Protein AF-A0A3D4B0E3-F1 (afdb_monomer_lite)

Structure (mmCIF, N/CA/C/O backbone):
data_AF-A0A3D4B0E3-F1
#
_entry.id   AF-A0A3D4B0E3-F1
#
loop_
_atom_site.group_PDB
_atom_site.id
_atom_site.type_symbol
_atom_site.label_atom_id
_atom_site.label_alt_id
_atom_site.label_comp_id
_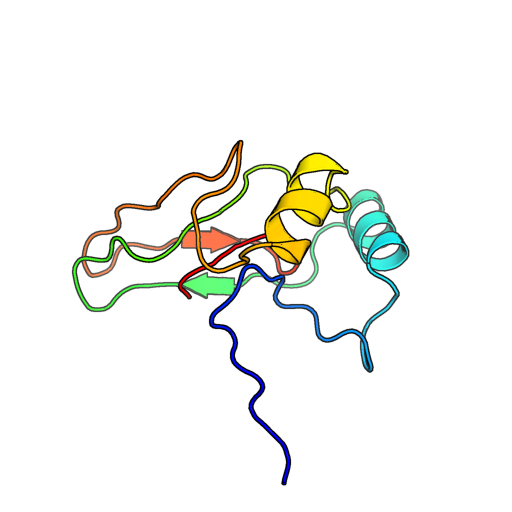atom_site.label_asym_id
_atom_site.label_entity_id
_atom_site.label_seq_id
_atom_site.pdbx_PDB_ins_code
_atom_site.Cartn_x
_atom_site.Cartn_y
_atom_site.Cartn_z
_atom_site.occupancy
_atom_site.B_iso_or_equiv
_atom_site.auth_seq_id
_atom_site.auth_comp_id
_atom_site.auth_asym_id
_atom_site.auth_atom_id
_atom_site.pdbx_PDB_model_num
ATOM 1 N N . ASP A 1 1 ? 16.662 -8.880 22.776 1.00 41.06 1 ASP A N 1
ATOM 2 C CA . ASP A 1 1 ? 15.671 -9.681 22.032 1.00 41.06 1 ASP A CA 1
ATOM 3 C C . ASP A 1 1 ? 15.181 -8.838 20.867 1.00 41.06 1 ASP A C 1
ATOM 5 O O . ASP A 1 1 ? 14.440 -7.886 21.039 1.00 41.06 1 ASP A O 1
ATOM 9 N N . HIS A 1 2 ? 15.696 -9.083 19.665 1.00 33.41 2 HIS A N 1
ATOM 10 C CA . HIS A 1 2 ? 15.255 -8.325 18.494 1.00 33.41 2 HIS A CA 1
ATOM 11 C C . HIS A 1 2 ? 13.882 -8.856 18.100 1.00 33.41 2 HIS A C 1
ATOM 13 O O . HIS A 1 2 ? 13.781 -9.797 17.320 1.00 33.41 2 HIS A O 1
ATOM 19 N N . GLY A 1 3 ? 12.847 -8.328 18.756 1.00 36.22 3 GLY A N 1
ATOM 20 C CA . GLY A 1 3 ? 11.464 -8.671 18.494 1.00 36.22 3 GLY A CA 1
ATOM 21 C C . GLY A 1 3 ? 11.197 -8.523 17.007 1.00 36.22 3 GLY A C 1
ATOM 22 O O . GLY A 1 3 ? 11.218 -7.416 16.474 1.00 36.22 3 GLY A O 1
ATOM 23 N N . THR A 1 4 ? 10.947 -9.644 16.342 1.00 43.44 4 THR A N 1
ATOM 24 C CA . THR A 1 4 ? 10.237 -9.706 15.068 1.00 43.44 4 THR A CA 1
ATOM 25 C C . THR A 1 4 ? 8.800 -9.255 15.340 1.00 43.44 4 THR A C 1
ATOM 27 O O . THR A 1 4 ? 7.885 -10.076 15.415 1.00 43.44 4 THR A O 1
ATOM 30 N N . GLY A 1 5 ? 8.633 -7.963 15.649 1.00 42.34 5 GLY A N 1
ATOM 31 C CA . GLY A 1 5 ? 7.345 -7.311 15.846 1.00 42.34 5 GLY A CA 1
ATOM 32 C C . GLY A 1 5 ? 6.506 -7.588 14.611 1.00 42.34 5 GLY A C 1
ATOM 33 O O . GLY A 1 5 ? 6.952 -7.335 13.497 1.00 42.34 5 GLY A O 1
ATOM 34 N N . GLY A 1 6 ? 5.383 -8.267 14.817 1.00 48.09 6 GLY A N 1
ATOM 35 C CA . GLY A 1 6 ? 4.704 -9.008 13.770 1.00 48.09 6 GLY A CA 1
ATOM 36 C C . GLY A 1 6 ? 4.255 -8.123 12.615 1.00 48.09 6 GLY A C 1
ATOM 37 O O . GLY A 1 6 ? 3.494 -7.189 12.817 1.00 48.09 6 GLY A O 1
ATOM 38 N N . HIS A 1 7 ? 4.608 -8.524 11.396 1.00 62.31 7 HIS A N 1
ATOM 39 C CA . HIS A 1 7 ? 3.968 -8.109 10.141 1.00 62.31 7 HIS A CA 1
ATOM 40 C C . HIS A 1 7 ? 2.516 -8.629 10.038 1.00 62.31 7 HIS A C 1
ATOM 42 O O . HIS A 1 7 ? 2.062 -9.058 8.986 1.00 62.31 7 HIS A O 1
ATOM 48 N N . ARG A 1 8 ? 1.798 -8.698 11.165 1.00 75.38 8 ARG A N 1
ATOM 49 C CA . ARG A 1 8 ? 0.467 -9.311 11.272 1.00 75.38 8 ARG A CA 1
ATOM 50 C C . ARG A 1 8 ? -0.666 -8.300 11.134 1.00 75.38 8 ARG A C 1
ATOM 52 O O . ARG A 1 8 ? -1.817 -8.711 11.071 1.00 75.38 8 ARG A O 1
ATOM 59 N N . GLU A 1 9 ? -0.331 -7.018 11.081 1.00 90.25 9 GLU A N 1
ATOM 60 C CA . GLU A 1 9 ? -1.237 -5.867 11.072 1.00 90.25 9 GLU A CA 1
ATOM 61 C C . GLU A 1 9 ? -1.103 -5.123 9.734 1.00 90.25 9 GLU A C 1
ATOM 63 O O . GLU A 1 9 ? -0.197 -5.414 8.945 1.00 90.25 9 GLU A O 1
ATOM 68 N N . TRP A 1 10 ? -1.988 -4.168 9.452 1.00 93.50 10 TRP A N 1
ATOM 69 C CA . TRP A 1 10 ? -1.838 -3.289 8.287 1.00 93.50 10 TRP A CA 1
ATOM 70 C C . TRP A 1 10 ? -0.516 -2.522 8.324 1.00 93.50 10 TRP A C 1
ATOM 72 O O . TRP A 1 10 ? -0.245 -1.755 9.246 1.00 93.50 10 TRP A O 1
ATOM 82 N N . HIS A 1 11 ? 0.303 -2.679 7.287 1.00 91.69 11 HIS A N 1
ATOM 83 C CA . HIS A 1 11 ? 1.620 -2.062 7.229 1.00 91.69 11 HIS A CA 1
ATOM 84 C C . HIS A 1 11 ? 2.049 -1.709 5.804 1.00 91.69 11 HIS A C 1
ATOM 86 O O . HIS A 1 11 ? 1.359 -1.951 4.814 1.00 91.69 11 HIS A O 1
ATOM 92 N N . ARG A 1 12 ? 3.203 -1.051 5.730 1.00 91.06 12 ARG A N 1
ATOM 93 C CA . ARG A 1 12 ? 3.990 -0.843 4.514 1.00 91.06 12 ARG A CA 1
ATOM 94 C C . ARG A 1 12 ? 5.322 -1.542 4.737 1.00 91.06 12 ARG A C 1
ATOM 96 O O . ARG A 1 12 ? 5.801 -1.533 5.873 1.00 91.06 12 ARG A O 1
ATOM 103 N N . ASP A 1 13 ? 5.956 -2.043 3.684 1.00 88.56 13 ASP A N 1
ATOM 104 C CA . ASP A 1 13 ? 7.290 -2.665 3.759 1.00 88.56 13 ASP A CA 1
ATOM 105 C C . ASP A 1 13 ? 8.398 -1.608 3.869 1.00 88.56 13 ASP A C 1
ATOM 107 O O . ASP A 1 13 ? 9.368 -1.564 3.116 1.00 88.56 13 ASP A O 1
ATOM 111 N N . LEU A 1 14 ? 8.219 -0.687 4.811 1.00 81.44 14 LEU A N 1
ATOM 112 C CA . LEU A 1 14 ? 9.123 0.396 5.145 1.00 81.44 14 LEU A CA 1
ATOM 113 C C . LEU A 1 14 ? 9.440 0.270 6.629 1.00 81.44 14 LEU A C 1
ATOM 115 O O . LEU A 1 14 ? 8.528 0.215 7.451 1.00 81.44 14 LEU A O 1
ATOM 119 N N . TYR A 1 15 ? 10.723 0.271 6.986 1.00 71.12 15 TYR A N 1
ATOM 120 C CA . TYR A 1 15 ? 11.150 0.254 8.383 1.00 71.12 15 TYR A CA 1
ATOM 121 C C . TYR A 1 15 ? 11.649 1.649 8.791 1.00 71.12 15 TYR A C 1
ATOM 123 O O . TYR A 1 15 ? 12.780 2.020 8.456 1.00 71.12 15 TYR A O 1
ATOM 131 N N . PRO A 1 16 ? 10.831 2.449 9.508 1.00 64.31 16 PRO A N 1
ATOM 132 C CA . PRO A 1 16 ? 11.088 3.875 9.715 1.00 64.31 16 PRO A CA 1
ATOM 133 C C . PRO A 1 16 ? 12.463 4.233 10.305 1.00 64.31 16 PRO A C 1
ATOM 135 O O . PRO A 1 16 ? 13.018 5.239 9.874 1.00 64.31 16 PRO A O 1
ATOM 138 N N . PRO A 1 17 ? 13.075 3.452 11.222 1.00 68.06 17 PRO A N 1
ATOM 139 C CA . PRO A 1 17 ? 14.397 3.790 11.760 1.00 68.06 17 PRO A CA 1
ATOM 140 C C . PRO A 1 17 ? 15.537 3.854 10.732 1.00 68.06 17 PRO A C 1
ATOM 142 O O . PRO A 1 17 ? 16.559 4.475 11.014 1.00 68.06 17 PRO A O 1
ATOM 145 N N . TYR A 1 18 ? 15.382 3.228 9.560 1.00 62.12 18 TYR A N 1
ATOM 146 C CA . TYR A 1 18 ? 16.390 3.232 8.491 1.00 62.12 18 TYR A CA 1
ATOM 147 C C . TYR A 1 18 ? 15.879 3.850 7.181 1.00 62.12 18 TYR A C 1
ATOM 149 O O . TYR A 1 18 ? 16.587 3.826 6.174 1.00 62.12 18 TYR A O 1
ATOM 157 N N . CYS A 1 19 ? 14.670 4.416 7.179 1.00 65.81 19 CYS A N 1
ATOM 158 C CA . CYS A 1 19 ? 14.049 5.016 6.002 1.00 65.81 19 CYS A CA 1
ATOM 159 C C . CYS A 1 19 ? 13.785 6.512 6.216 1.00 65.81 19 CYS A C 1
ATOM 161 O O . CYS A 1 19 ? 13.658 6.990 7.343 1.00 65.81 19 CYS A O 1
ATOM 163 N N . ALA A 1 20 ? 13.673 7.265 5.117 1.00 70.19 20 ALA A N 1
ATOM 164 C CA . ALA A 1 20 ? 13.134 8.620 5.183 1.00 70.19 20 ALA A CA 1
ATOM 165 C C . ALA A 1 20 ? 11.721 8.588 5.806 1.00 70.19 20 ALA A C 1
ATOM 167 O O . ALA A 1 20 ? 11.009 7.591 5.637 1.00 70.19 20 ALA A O 1
ATOM 168 N N . PRO A 1 21 ? 11.277 9.663 6.488 1.00 84.75 21 PRO A N 1
ATOM 169 C CA . PRO A 1 21 ? 9.883 9.786 6.900 1.00 84.75 21 PRO A CA 1
ATOM 170 C C . PRO A 1 21 ? 8.958 9.486 5.718 1.00 84.75 21 PRO A C 1
ATOM 172 O O . PRO A 1 21 ? 9.259 9.913 4.602 1.00 84.75 21 PRO A O 1
ATOM 175 N N . LEU A 1 22 ? 7.832 8.802 5.960 1.00 84.69 22 LEU A N 1
ATOM 176 C CA . LEU A 1 22 ? 6.930 8.329 4.899 1.00 84.69 22 LEU A CA 1
ATOM 177 C C . LEU A 1 22 ? 6.662 9.411 3.843 1.00 84.69 22 LEU A C 1
ATOM 179 O O . LEU A 1 22 ? 6.787 9.143 2.659 1.00 84.69 22 LEU A O 1
ATOM 183 N N . ARG A 1 23 ? 6.390 10.653 4.268 1.00 88.25 23 ARG A N 1
ATOM 184 C CA . ARG A 1 23 ? 6.182 11.797 3.367 1.00 88.25 23 ARG A CA 1
ATOM 185 C C . ARG A 1 23 ? 7.336 11.999 2.374 1.00 88.25 23 ARG A C 1
ATOM 187 O O . ARG A 1 23 ? 7.088 12.038 1.181 1.00 88.25 23 ARG A O 1
ATOM 194 N N . GLY A 1 24 ? 8.577 12.058 2.857 1.00 88.62 24 GLY A N 1
ATOM 195 C CA . GLY A 1 24 ? 9.748 12.269 2.001 1.00 88.62 24 GLY A CA 1
ATOM 196 C C . GLY A 1 24 ? 10.021 11.090 1.067 1.00 88.62 24 GLY A C 1
ATOM 197 O O . GLY A 1 24 ? 10.470 11.289 -0.054 1.00 88.62 24 GLY A O 1
ATOM 198 N N . TYR A 1 25 ? 9.704 9.867 1.500 1.00 87.50 25 TYR A N 1
ATOM 199 C CA . TYR A 1 25 ? 9.795 8.689 0.636 1.00 87.50 25 TYR A CA 1
ATOM 200 C C . TYR A 1 25 ? 8.735 8.703 -0.479 1.00 87.50 25 TYR A C 1
ATOM 202 O O . TYR A 1 25 ? 9.033 8.368 -1.623 1.00 87.50 25 TYR A O 1
ATOM 210 N N . LEU A 1 26 ? 7.505 9.122 -0.163 1.00 90.69 26 LEU A N 1
ATOM 211 C CA . LEU A 1 26 ? 6.440 9.298 -1.154 1.00 90.69 26 LEU A CA 1
ATOM 212 C C . LEU A 1 26 ? 6.790 10.402 -2.159 1.00 90.69 26 LEU A C 1
ATOM 214 O O . LEU A 1 26 ? 6.600 10.202 -3.356 1.00 90.69 26 LEU A O 1
ATOM 218 N N . ASP A 1 27 ? 7.331 11.528 -1.686 1.00 91.25 27 ASP A N 1
ATOM 219 C CA . ASP A 1 27 ? 7.767 12.632 -2.545 1.00 91.25 27 ASP A CA 1
ATOM 220 C C . ASP A 1 27 ? 8.878 12.173 -3.517 1.00 91.25 27 ASP A C 1
ATOM 222 O O . ASP A 1 27 ? 8.769 12.430 -4.715 1.00 91.25 27 ASP A O 1
ATOM 226 N N . ASP A 1 28 ? 9.878 11.400 -3.054 1.00 90.19 28 ASP A N 1
ATOM 227 C CA . ASP A 1 28 ? 10.910 10.807 -3.933 1.00 90.19 28 ASP A CA 1
ATOM 228 C C . ASP A 1 28 ? 10.306 9.862 -4.978 1.00 90.19 28 ASP A C 1
ATOM 230 O O . ASP A 1 28 ? 10.715 9.885 -6.134 1.00 90.19 28 ASP A O 1
ATOM 234 N N . ILE A 1 29 ? 9.308 9.050 -4.617 1.00 91.19 29 ILE A N 1
ATOM 235 C CA . ILE A 1 29 ? 8.640 8.163 -5.582 1.00 91.19 29 ILE A CA 1
ATOM 236 C C . ILE A 1 29 ? 7.869 8.957 -6.635 1.00 91.19 29 ILE A C 1
ATOM 238 O O . ILE A 1 29 ? 7.868 8.571 -7.804 1.00 91.19 29 ILE A O 1
ATOM 242 N N . LEU A 1 30 ? 7.213 10.049 -6.246 1.00 90.44 30 LEU A N 1
ATOM 243 C CA . LEU A 1 30 ? 6.479 10.902 -7.179 1.00 90.44 30 LEU A CA 1
ATOM 244 C C . LEU A 1 30 ? 7.419 11.653 -8.131 1.00 90.44 30 LEU A C 1
ATOM 246 O O . LEU A 1 30 ? 7.083 11.816 -9.302 1.00 90.44 30 LEU A O 1
ATOM 250 N N . GLU A 1 31 ? 8.583 12.089 -7.646 1.00 94.38 31 GLU A N 1
ATOM 251 C CA . GLU A 1 31 ? 9.569 12.825 -8.444 1.00 94.38 31 GLU A CA 1
ATOM 252 C C . GLU A 1 31 ? 10.448 11.899 -9.300 1.00 94.38 31 GLU A C 1
ATOM 254 O O . GLU A 1 31 ? 10.700 12.180 -10.472 1.00 94.38 31 GLU A O 1
ATOM 259 N N . ASN A 1 32 ? 10.894 10.775 -8.735 1.00 93.94 32 ASN A N 1
ATOM 260 C CA . ASN A 1 32 ? 11.951 9.935 -9.300 1.00 93.94 32 ASN A CA 1
ATOM 261 C C . ASN A 1 32 ? 11.527 8.490 -9.614 1.00 93.94 32 ASN A C 1
ATOM 263 O O . ASN A 1 32 ? 12.328 7.721 -10.158 1.00 93.94 32 ASN A O 1
ATOM 267 N N . GLY A 1 33 ? 10.288 8.111 -9.297 1.00 91.69 33 GLY A N 1
ATOM 268 C CA . GLY A 1 33 ? 9.746 6.773 -9.522 1.00 91.69 33 GLY A CA 1
ATOM 269 C C . GLY A 1 33 ? 10.121 5.742 -8.444 1.00 91.69 33 GLY A C 1
ATOM 270 O O . GLY A 1 33 ? 10.972 5.981 -7.584 1.00 91.69 33 GLY A O 1
ATOM 271 N N . PRO A 1 34 ? 9.487 4.554 -8.472 1.00 89.81 34 PRO A N 1
ATOM 272 C CA . PRO A 1 34 ? 9.729 3.507 -7.487 1.00 89.81 34 PRO A CA 1
ATOM 273 C C . PRO A 1 34 ? 11.122 2.882 -7.621 1.00 89.81 34 PRO A C 1
ATOM 275 O O . PRO A 1 34 ? 11.585 2.577 -8.718 1.00 89.81 34 PRO A O 1
ATOM 278 N N . ARG A 1 35 ? 11.777 2.642 -6.479 1.00 85.25 35 ARG A N 1
ATOM 279 C CA . ARG A 1 35 ? 13.126 2.046 -6.414 1.00 85.25 35 ARG A CA 1
ATOM 280 C C . ARG A 1 35 ? 13.121 0.530 -6.241 1.00 85.25 35 ARG A C 1
ATOM 282 O O . ARG A 1 35 ? 14.046 -0.140 -6.687 1.00 85.25 35 ARG A O 1
ATOM 289 N N . TYR A 1 36 ? 12.088 0.010 -5.585 1.00 87.62 36 TYR A N 1
ATOM 290 C CA . TYR A 1 36 ? 11.967 -1.393 -5.211 1.00 87.62 36 TYR A CA 1
ATOM 291 C C . TYR A 1 36 ? 10.544 -1.879 -5.456 1.00 87.62 36 TYR A C 1
ATOM 293 O O . TYR A 1 36 ? 9.582 -1.129 -5.274 1.00 87.62 36 TYR A O 1
ATOM 301 N N . VAL A 1 37 ? 10.438 -3.147 -5.842 1.00 92.81 37 VAL A N 1
ATOM 302 C CA . VAL A 1 37 ? 9.180 -3.884 -5.961 1.00 92.81 37 VAL A CA 1
ATOM 303 C C . VAL A 1 37 ? 9.274 -5.156 -5.133 1.00 92.81 37 VAL A C 1
ATOM 305 O O . VAL A 1 37 ? 10.354 -5.735 -5.002 1.00 92.81 37 VAL A O 1
ATOM 308 N N . GLN A 1 38 ? 8.135 -5.600 -4.627 1.00 92.38 38 GLN A N 1
ATOM 309 C C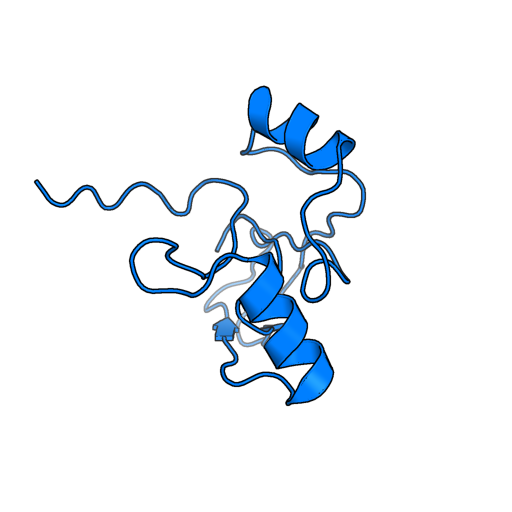A . GLN A 1 38 ? 7.948 -6.909 -4.031 1.00 92.38 38 GLN A CA 1
ATOM 310 C C . GLN A 1 38 ? 7.104 -7.767 -4.966 1.00 92.38 38 GLN A C 1
ATOM 312 O O . GLN A 1 38 ? 6.153 -7.283 -5.580 1.00 92.38 38 GLN A O 1
ATOM 317 N N . TRP A 1 39 ? 7.487 -9.035 -5.072 1.00 95.19 39 TRP A N 1
ATOM 318 C CA . TRP A 1 39 ? 6.735 -10.070 -5.764 1.00 95.19 39 TRP A CA 1
ATOM 319 C C . TRP A 1 39 ? 6.256 -11.078 -4.731 1.00 95.19 39 TRP A C 1
ATOM 321 O O . TRP A 1 39 ? 7.084 -11.749 -4.115 1.00 95.19 39 TRP A O 1
ATOM 331 N N . ASN A 1 40 ? 4.940 -11.217 -4.594 1.00 93.00 40 ASN A N 1
ATOM 332 C CA . ASN A 1 40 ? 4.342 -12.316 -3.846 1.00 93.00 40 ASN A CA 1
ATOM 333 C C . ASN A 1 40 ? 3.769 -13.323 -4.848 1.00 93.00 40 ASN A C 1
ATOM 335 O O . ASN A 1 40 ? 2.973 -12.964 -5.718 1.00 93.00 40 ASN A O 1
ATOM 339 N N . ILE A 1 41 ? 4.217 -14.575 -4.735 1.00 96.38 41 ILE A N 1
ATOM 340 C CA . ILE A 1 41 ? 3.806 -15.699 -5.584 1.00 96.38 41 ILE A CA 1
ATOM 341 C C . ILE A 1 41 ? 3.367 -16.820 -4.640 1.00 96.38 41 ILE A C 1
ATOM 343 O O . ILE A 1 41 ? 4.232 -17.458 -4.027 1.00 96.38 41 ILE A O 1
ATOM 347 N N . PRO A 1 42 ? 2.058 -17.050 -4.455 1.00 95.06 42 PRO A N 1
ATOM 348 C CA . PRO A 1 42 ? 1.606 -18.029 -3.491 1.00 95.06 42 PRO A CA 1
ATOM 349 C C . PRO A 1 42 ? 1.829 -19.447 -4.027 1.00 95.06 42 PRO A C 1
ATOM 351 O O . PRO A 1 42 ? 1.626 -19.746 -5.206 1.00 95.06 42 PRO A O 1
ATOM 354 N N . LEU A 1 43 ? 2.269 -20.342 -3.140 1.00 96.25 43 LEU A N 1
ATOM 355 C CA . LEU A 1 43 ? 2.477 -21.761 -3.463 1.00 96.25 43 LEU A CA 1
ATOM 356 C C . LEU A 1 43 ? 1.166 -22.562 -3.466 1.00 96.25 43 LEU A C 1
ATOM 358 O O . LEU A 1 43 ? 1.119 -23.665 -4.008 1.00 96.25 43 LEU A O 1
ATOM 362 N N . TYR A 1 44 ? 0.119 -22.005 -2.860 1.00 96.25 44 TYR A N 1
ATOM 363 C CA . TYR A 1 44 ? -1.231 -22.553 -2.782 1.00 96.25 44 TYR A CA 1
ATOM 364 C C . TYR A 1 44 ? -2.231 -21.493 -3.242 1.00 96.25 44 TYR A C 1
ATOM 366 O O . TYR A 1 44 ? -1.857 -20.343 -3.453 1.00 96.25 44 TYR A O 1
ATOM 374 N N . ASP A 1 45 ? -3.495 -21.873 -3.404 1.00 96.94 45 ASP A N 1
ATOM 375 C CA . ASP A 1 45 ? -4.559 -20.880 -3.536 1.00 96.94 45 ASP A CA 1
ATOM 376 C C . ASP A 1 45 ? -4.573 -20.006 -2.275 1.00 96.94 45 ASP A C 1
ATOM 378 O O . ASP A 1 45 ? -4.578 -20.528 -1.158 1.00 96.94 45 ASP A O 1
ATOM 382 N N . ASP A 1 46 ? -4.547 -18.693 -2.473 1.00 93.69 46 ASP A N 1
ATOM 383 C CA . ASP A 1 46 ? -4.349 -17.698 -1.430 1.00 93.69 46 ASP A CA 1
ATOM 384 C C . ASP A 1 46 ? -5.434 -16.628 -1.509 1.00 93.69 46 ASP A C 1
ATOM 386 O O . ASP A 1 46 ? -5.695 -16.038 -2.562 1.00 93.69 46 ASP A O 1
ATOM 390 N N . ASP A 1 47 ? -6.084 -16.398 -0.380 1.00 93.38 47 ASP A N 1
ATOM 391 C CA . ASP A 1 47 ? -7.039 -15.323 -0.182 1.00 93.38 47 ASP A CA 1
ATOM 392 C C . ASP A 1 47 ? -6.702 -14.503 1.067 1.00 93.38 47 ASP A C 1
ATOM 394 O O . ASP A 1 47 ? -7.591 -13.898 1.650 1.00 93.38 47 ASP A O 1
ATOM 398 N N . VAL A 1 48 ? -5.442 -14.455 1.514 1.00 91.62 48 VAL A N 1
ATOM 399 C CA . VAL A 1 48 ? -5.104 -13.761 2.772 1.00 91.62 48 VAL A CA 1
ATOM 400 C C . VAL A 1 48 ? -4.636 -12.329 2.564 1.00 91.62 48 VAL A C 1
ATOM 402 O O . VAL A 1 48 ? -4.864 -11.498 3.442 1.00 91.62 48 VAL A O 1
ATOM 405 N N . LEU A 1 49 ? -4.038 -12.012 1.413 1.00 93.75 49 LEU A N 1
ATOM 406 C CA . LEU A 1 49 ? -3.481 -10.684 1.174 1.00 93.75 49 LEU A CA 1
ATOM 407 C C . LEU A 1 49 ? -4.578 -9.652 0.885 1.00 93.75 49 LEU A C 1
ATOM 409 O O . LEU A 1 49 ? -5.364 -9.783 -0.055 1.00 93.75 49 LEU A O 1
ATOM 413 N N . TRP A 1 50 ? -4.562 -8.569 1.654 1.00 95.94 50 TRP A N 1
ATOM 414 C CA . TRP A 1 50 ? -5.366 -7.368 1.462 1.00 95.94 50 TRP A CA 1
ATOM 415 C C . TRP A 1 50 ? -4.482 -6.186 1.083 1.00 95.94 50 TRP A C 1
ATOM 417 O O . TRP A 1 50 ? -3.412 -5.993 1.651 1.00 95.94 50 TRP A O 1
ATOM 427 N N . VAL A 1 51 ? -4.955 -5.344 0.165 1.00 96.56 51 VAL A N 1
ATOM 428 C CA . VAL A 1 51 ? -4.252 -4.128 -0.274 1.00 96.56 51 VAL A CA 1
ATOM 429 C C . VAL A 1 51 ? -5.193 -2.934 -0.306 1.00 96.56 51 VAL A C 1
ATOM 431 O O . VAL A 1 51 ? -6.376 -3.088 -0.593 1.00 96.56 51 VAL A O 1
ATOM 434 N N . VAL A 1 52 ? -4.673 -1.726 -0.085 1.00 97.44 52 VAL A N 1
ATOM 435 C CA . VAL A 1 52 ? -5.404 -0.481 -0.370 1.00 97.44 52 VAL A CA 1
ATOM 436 C C . VAL A 1 52 ? -4.849 0.140 -1.655 1.00 97.44 52 VAL A C 1
ATOM 438 O O . VAL A 1 52 ? -3.767 0.743 -1.625 1.00 97.44 52 VAL A O 1
ATOM 441 N N . PRO A 1 53 ? -5.539 0.029 -2.805 1.00 96.56 53 PRO A N 1
ATOM 442 C CA . PRO A 1 53 ? -5.085 0.641 -4.048 1.00 96.56 53 PRO A CA 1
ATOM 443 C C . PRO A 1 53 ? -4.859 2.153 -3.904 1.00 96.56 53 PRO A C 1
ATOM 445 O O . PRO A 1 53 ? -5.593 2.856 -3.214 1.00 96.56 53 PRO A O 1
ATOM 448 N N . GLY A 1 54 ? -3.807 2.666 -4.547 1.00 95.06 54 GLY A N 1
ATOM 449 C CA . GLY A 1 54 ? -3.441 4.090 -4.494 1.00 95.06 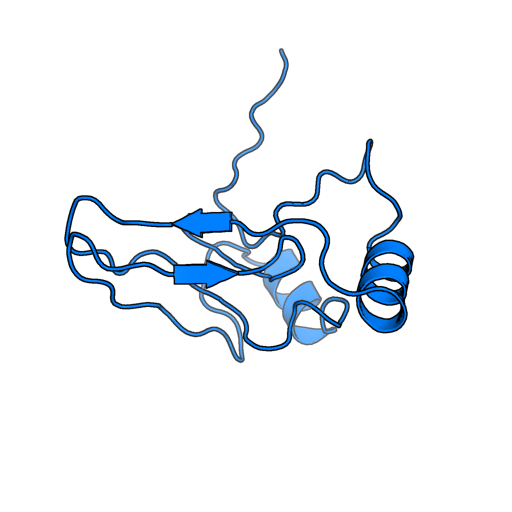54 GLY A CA 1
ATOM 450 C C . GLY A 1 54 ? -2.784 4.560 -3.186 1.00 95.06 54 GLY A C 1
ATOM 451 O O . GLY A 1 54 ? -2.276 5.676 -3.136 1.00 95.06 54 GLY A O 1
ATOM 452 N N . SER A 1 55 ? -2.716 3.726 -2.143 1.00 95.50 55 SER A N 1
ATOM 453 C CA . SER A 1 55 ? -2.051 4.080 -0.873 1.00 95.50 55 SER A CA 1
ATOM 454 C C . SER A 1 55 ? -0.538 4.312 -0.999 1.00 95.50 55 SER A C 1
ATOM 456 O O . SER A 1 55 ? 0.052 4.987 -0.161 1.00 95.50 55 SER A O 1
ATOM 458 N N . HIS A 1 56 ? 0.080 3.817 -2.073 1.00 93.50 56 HIS A N 1
ATOM 459 C CA . HIS A 1 56 ? 1.513 3.925 -2.354 1.00 93.50 56 HIS A CA 1
ATOM 460 C C . HIS A 1 56 ? 1.997 5.346 -2.711 1.00 93.50 56 HIS A C 1
ATOM 462 O O . HIS A 1 56 ? 3.200 5.554 -2.828 1.00 93.50 56 HIS A O 1
ATOM 468 N N . VAL A 1 57 ? 1.088 6.315 -2.881 1.00 92.62 57 VAL A N 1
ATOM 469 C CA . VAL A 1 57 ? 1.393 7.739 -3.155 1.00 92.62 57 VAL A CA 1
ATOM 470 C C . VAL A 1 57 ? 0.771 8.689 -2.125 1.00 92.62 57 VAL A C 1
ATOM 472 O O . VAL A 1 57 ? 0.675 9.894 -2.354 1.00 92.62 57 VAL A O 1
ATOM 475 N N . ARG A 1 58 ? 0.317 8.170 -0.978 1.00 93.75 58 ARG A N 1
ATOM 476 C CA . ARG A 1 58 ? -0.277 8.988 0.084 1.00 93.75 58 ARG A CA 1
ATOM 477 C C . ARG A 1 58 ? 0.043 8.462 1.477 1.00 93.75 58 ARG A C 1
ATOM 479 O O . ARG A 1 58 ? 0.329 7.286 1.688 1.00 93.75 58 ARG A O 1
ATOM 486 N N . VAL A 1 59 ? -0.072 9.359 2.447 1.00 93.25 59 VAL A N 1
ATOM 487 C CA . VAL A 1 59 ? -0.153 8.975 3.859 1.00 93.25 59 VAL A CA 1
ATOM 488 C C . VAL A 1 59 ? -1.510 8.324 4.157 1.00 93.25 59 VAL A C 1
ATOM 490 O O . VAL A 1 59 ? -2.411 8.312 3.307 1.00 93.25 59 VAL A O 1
ATOM 493 N N . ASN A 1 60 ? -1.648 7.766 5.358 1.00 93.31 60 ASN A N 1
ATOM 494 C CA . ASN A 1 60 ? -2.934 7.273 5.832 1.00 93.31 60 ASN A CA 1
ATOM 495 C C . ASN A 1 60 ? -3.972 8.403 5.878 1.00 93.31 60 ASN A C 1
ATOM 497 O O . ASN A 1 60 ? -3.651 9.576 6.086 1.00 93.31 60 ASN A O 1
ATOM 501 N N . THR A 1 61 ? -5.220 8.031 5.640 1.00 94.81 61 THR A N 1
ATOM 502 C CA . THR A 1 61 ? -6.388 8.878 5.866 1.00 94.81 61 THR A CA 1
ATOM 503 C C . THR A 1 61 ? -6.730 8.912 7.359 1.00 94.81 61 THR A C 1
ATOM 505 O O . THR A 1 61 ? -6.404 7.965 8.078 1.00 94.81 61 THR A O 1
ATOM 508 N N . PRO A 1 62 ? -7.422 9.959 7.843 1.00 95.44 62 PRO A N 1
ATOM 509 C CA . PRO A 1 62 ? -7.903 9.998 9.223 1.00 95.44 62 PRO A CA 1
ATOM 510 C C . PRO A 1 62 ? -8.768 8.788 9.595 1.00 95.44 62 PRO A C 1
ATOM 512 O O . PRO A 1 62 ? -8.731 8.331 10.734 1.00 95.44 62 PRO A O 1
ATOM 515 N N . GLU A 1 63 ? -9.540 8.260 8.645 1.00 94.88 63 GLU A N 1
ATOM 516 C CA . GLU A 1 63 ? -10.387 7.084 8.834 1.00 94.88 63 GLU A CA 1
ATOM 517 C C . GLU A 1 63 ? -9.563 5.804 9.009 1.00 94.88 63 GLU A C 1
ATOM 519 O O . GLU A 1 63 ? -9.862 5.011 9.900 1.00 94.88 63 GLU A O 1
ATOM 524 N N . GLU A 1 64 ? -8.517 5.616 8.197 1.00 95.12 64 GLU A N 1
ATOM 525 C CA . GLU A 1 64 ? -7.557 4.515 8.351 1.00 95.12 64 GLU A CA 1
ATOM 526 C C . GLU A 1 64 ? -6.841 4.602 9.704 1.00 95.12 64 GLU A C 1
ATOM 528 O O . GLU A 1 64 ? -6.846 3.631 10.452 1.00 95.12 64 GLU A O 1
ATOM 533 N N . ASP A 1 65 ? -6.307 5.771 10.072 1.00 94.19 65 ASP A N 1
ATOM 534 C CA . ASP A 1 65 ? -5.622 5.956 11.359 1.00 94.19 65 ASP A CA 1
ATOM 535 C C . ASP A 1 65 ? -6.563 5.711 12.551 1.00 94.19 65 ASP A C 1
ATOM 537 O O . ASP A 1 65 ? -6.186 5.071 13.536 1.00 94.19 65 ASP A O 1
ATOM 541 N N . ALA A 1 66 ? -7.815 6.171 12.462 1.00 94.44 66 ALA A N 1
ATOM 542 C CA . ALA A 1 66 ? -8.824 5.921 13.486 1.00 94.44 66 ALA A CA 1
ATOM 543 C C . ALA A 1 66 ? -9.227 4.440 13.577 1.00 94.44 66 ALA A C 1
ATOM 545 O O . ALA A 1 66 ? -9.589 3.983 14.663 1.00 94.44 66 ALA A O 1
ATOM 546 N N . GLN A 1 67 ? -9.199 3.705 12.461 1.00 94.50 67 GLN A N 1
ATOM 547 C CA . GLN A 1 67 ? -9.442 2.265 12.436 1.00 94.50 67 GLN A CA 1
ATOM 548 C C . GLN A 1 67 ? -8.262 1.502 13.044 1.00 94.50 67 GLN A C 1
ATOM 550 O O . GLN A 1 67 ? -8.480 0.704 13.949 1.00 94.50 67 GLN A O 1
ATOM 555 N N . PHE A 1 68 ? -7.026 1.797 12.635 1.00 92.38 68 PHE A N 1
ATOM 556 C CA . PHE A 1 68 ? -5.822 1.140 13.156 1.00 92.38 68 PHE A CA 1
ATOM 557 C C . PHE A 1 68 ? -5.605 1.403 14.647 1.00 92.38 68 PHE A C 1
ATOM 559 O O . PHE A 1 68 ? -5.152 0.529 15.372 1.00 92.38 68 PHE A O 1
ATOM 566 N N . GLY A 1 69 ? -6.022 2.570 15.148 1.00 91.44 69 GLY A N 1
ATOM 567 C CA . GLY A 1 69 ? -6.042 2.838 16.587 1.00 91.44 69 GLY A CA 1
ATOM 568 C C . GLY A 1 69 ? -7.049 1.994 17.387 1.00 91.44 69 GLY A C 1
ATOM 569 O O . GLY A 1 69 ? -7.001 2.016 18.617 1.00 91.44 69 GLY A O 1
ATOM 570 N N . LYS A 1 70 ? -7.977 1.289 16.724 1.00 93.62 70 LYS A N 1
ATOM 571 C CA . LYS A 1 70 ? -8.975 0.404 17.351 1.00 93.62 70 LYS A CA 1
ATOM 572 C C . LYS A 1 70 ? -8.657 -1.072 17.134 1.00 93.62 70 LYS A C 1
ATOM 574 O O . LYS A 1 70 ? -8.677 -1.828 18.099 1.00 93.62 70 LYS A O 1
ATOM 579 N N . ASP A 1 71 ? -8.462 -1.458 15.876 1.00 91.81 71 ASP A N 1
ATOM 580 C CA . ASP A 1 71 ? -8.162 -2.817 15.428 1.00 91.81 71 ASP A CA 1
ATOM 581 C C . ASP A 1 71 ? -7.535 -2.743 14.028 1.00 91.81 71 ASP A C 1
ATOM 583 O O . ASP A 1 71 ? -8.155 -2.266 13.070 1.00 91.81 71 ASP A O 1
ATOM 587 N N . ASP A 1 72 ? -6.289 -3.179 13.925 1.00 89.31 72 ASP A N 1
ATOM 588 C CA . ASP A 1 72 ? -5.449 -3.164 12.730 1.00 89.31 72 ASP A CA 1
ATOM 589 C C . ASP A 1 72 ? -5.315 -4.550 12.077 1.00 89.31 72 ASP A C 1
ATOM 591 O O . ASP A 1 72 ? -4.464 -4.750 11.207 1.00 89.31 72 ASP A O 1
ATOM 595 N N . GLN A 1 73 ? -6.195 -5.487 12.440 1.00 91.69 73 GLN A N 1
ATOM 596 C CA . GLN A 1 73 ? -6.289 -6.832 11.864 1.00 91.69 73 GLN A CA 1
ATOM 597 C C . GLN A 1 73 ? -7.694 -7.107 11.308 1.00 91.69 73 GLN A C 1
ATOM 599 O O . GLN A 1 73 ? -8.214 -8.223 11.375 1.00 91.69 73 GLN A O 1
ATOM 604 N N . VAL A 1 74 ? -8.324 -6.072 10.745 1.00 93.31 74 VAL A N 1
ATOM 605 C CA . VAL A 1 74 ? -9.633 -6.149 10.080 1.00 93.31 74 VAL A CA 1
ATOM 606 C C . VAL A 1 74 ? -9.624 -5.401 8.745 1.00 93.31 74 VAL A C 1
ATOM 608 O O . VAL A 1 74 ? -8.834 -4.471 8.572 1.00 93.31 74 VAL A O 1
ATOM 611 N N . PRO A 1 75 ? -10.505 -5.749 7.787 1.00 94.00 75 PRO A N 1
ATOM 612 C CA . PRO A 1 75 ? -10.625 -5.012 6.532 1.00 94.00 75 PRO A CA 1
ATOM 613 C C . PRO A 1 75 ? -10.905 -3.518 6.744 1.00 94.00 75 PRO A C 1
ATOM 615 O O . PRO A 1 75 ? -11.750 -3.145 7.559 1.00 94.00 75 PRO A O 1
ATOM 618 N N . VAL A 1 76 ? -10.239 -2.664 5.963 1.00 94.56 76 VAL A N 1
ATOM 619 C CA . VAL A 1 76 ? -10.455 -1.209 5.976 1.00 94.56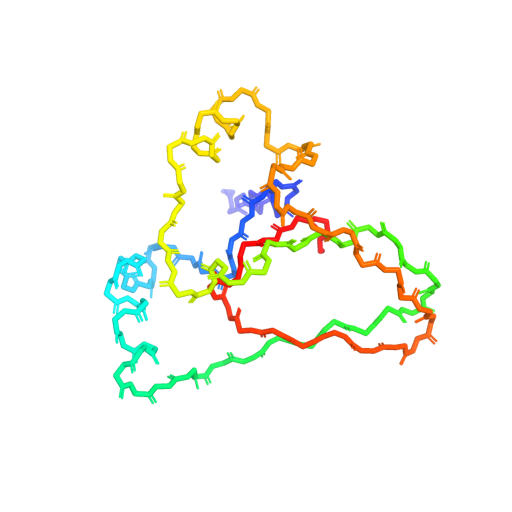 76 VAL A CA 1
ATOM 620 C C . VAL A 1 76 ? -11.230 -0.724 4.757 1.00 94.56 76 VAL A C 1
ATOM 622 O O . VAL A 1 76 ? -11.302 -1.393 3.725 1.00 94.56 76 VAL A O 1
ATOM 625 N N . SER A 1 77 ? -11.795 0.480 4.862 1.00 92.75 77 SER A N 1
ATOM 626 C CA . SER A 1 77 ? -12.448 1.145 3.733 1.00 92.75 77 SER A CA 1
ATOM 627 C C . SER A 1 77 ? -11.479 1.307 2.557 1.00 92.75 77 SER A C 1
ATOM 629 O O . SER A 1 77 ? -10.360 1.786 2.726 1.00 92.75 77 SER A O 1
ATOM 631 N N . GLY A 1 78 ? -11.904 0.895 1.362 1.00 94.31 78 GLY A N 1
ATOM 632 C CA . GLY A 1 78 ? -11.066 0.904 0.158 1.00 94.31 78 GLY A CA 1
ATOM 633 C C . GLY A 1 78 ? -10.043 -0.236 0.075 1.00 94.31 78 GLY A C 1
ATOM 634 O O . GLY A 1 78 ? -9.360 -0.344 -0.942 1.00 94.31 78 GLY A O 1
ATOM 635 N N . GLY A 1 79 ? -9.949 -1.092 1.098 1.00 95.88 79 GLY A N 1
ATOM 636 C CA . GLY A 1 79 ? -9.177 -2.328 1.048 1.00 95.88 79 GLY A CA 1
ATOM 637 C C . GLY A 1 79 ? -9.819 -3.361 0.121 1.00 95.88 79 GLY A C 1
ATOM 638 O O . GLY A 1 79 ? -11.042 -3.504 0.082 1.00 95.88 79 GLY A O 1
ATOM 639 N N . ILE A 1 80 ? -8.990 -4.089 -0.622 1.00 96.44 80 ILE A N 1
ATOM 640 C CA . ILE A 1 80 ? -9.392 -5.173 -1.519 1.00 96.44 80 ILE A CA 1
ATOM 641 C C . ILE A 1 80 ? -8.604 -6.425 -1.144 1.00 96.44 80 ILE A C 1
ATOM 643 O O . ILE A 1 80 ? -7.375 -6.383 -1.088 1.00 96.44 80 ILE A O 1
ATOM 647 N N . GLN A 1 81 ? -9.316 -7.528 -0.920 1.00 95.81 81 GLN A N 1
ATOM 648 C CA . GLN A 1 81 ? -8.727 -8.854 -0.771 1.00 95.81 81 GLN A CA 1
ATOM 649 C C . GLN A 1 81 ? -8.308 -9.374 -2.142 1.00 95.81 81 GLN A C 1
ATOM 651 O O . GLN A 1 81 ? -9.092 -9.362 -3.096 1.00 95.81 81 GLN A O 1
ATOM 656 N N . THR A 1 82 ? -7.068 -9.819 -2.255 1.00 94.56 82 THR A N 1
ATOM 657 C CA . THR A 1 82 ? -6.628 -10.557 -3.432 1.00 94.56 82 THR A CA 1
ATOM 658 C C . THR A 1 82 ? -7.126 -11.995 -3.339 1.00 94.56 82 THR A C 1
ATOM 660 O O . THR A 1 82 ? -7.182 -12.567 -2.256 1.00 94.56 82 THR A O 1
ATOM 663 N N . HIS A 1 83 ? -7.487 -12.573 -4.481 1.00 96.19 83 HIS A N 1
ATOM 664 C CA . HIS A 1 83 ? -7.799 -13.993 -4.603 1.00 96.19 83 HIS A CA 1
ATOM 665 C C . HIS A 1 83 ? -6.877 -14.570 -5.669 1.00 96.19 83 HIS A C 1
ATOM 667 O O . HIS A 1 83 ? -7.152 -14.454 -6.864 1.00 96.19 83 HIS A O 1
ATOM 673 N N . LEU A 1 84 ? -5.754 -15.119 -5.227 1.00 95.94 84 LEU A N 1
ATOM 674 C CA . LEU A 1 84 ? -4.687 -15.622 -6.078 1.00 95.94 84 LEU A CA 1
ATOM 675 C C . LEU A 1 84 ? -4.746 -17.148 -6.129 1.00 95.94 84 LEU A C 1
ATOM 677 O O . LEU A 1 84 ? -5.016 -17.818 -5.132 1.00 95.94 84 LEU A O 1
ATOM 681 N N . LYS A 1 85 ? -4.504 -17.722 -7.304 1.00 97.94 85 LYS A N 1
ATOM 682 C CA . LYS A 1 85 ? -4.277 -19.160 -7.451 1.00 97.94 85 LYS A CA 1
ATOM 683 C 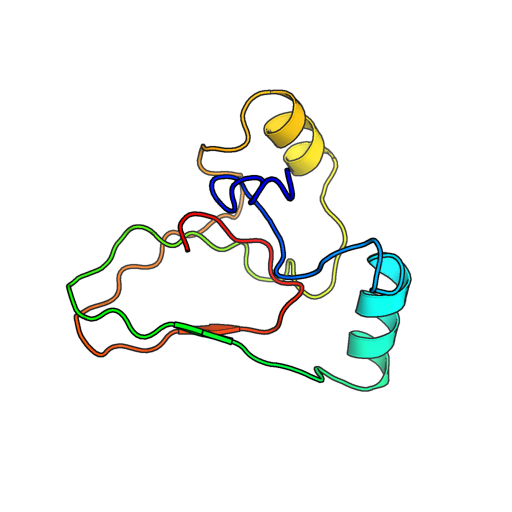C . LYS A 1 85 ? -2.812 -19.493 -7.233 1.00 97.94 85 LYS A C 1
ATOM 685 O O . LYS A 1 85 ? -1.943 -18.635 -7.381 1.00 97.94 85 LYS A O 1
ATOM 690 N N . ALA A 1 86 ? -2.539 -20.754 -6.906 1.00 97.69 86 ALA A N 1
ATOM 691 C CA . ALA A 1 86 ? -1.167 -21.238 -6.803 1.00 97.69 86 ALA A CA 1
ATOM 692 C C . ALA A 1 86 ? -0.369 -20.892 -8.076 1.00 97.69 86 ALA A C 1
ATOM 694 O O . ALA A 1 86 ? -0.736 -21.294 -9.183 1.00 97.69 86 ALA A O 1
ATOM 695 N N . GLY A 1 87 ? 0.731 -20.158 -7.908 1.00 97.12 87 GLY A N 1
ATOM 696 C CA . GLY A 1 87 ? 1.594 -19.705 -9.000 1.00 97.12 87 GLY A CA 1
ATOM 697 C C . GLY A 1 87 ? 1.199 -18.384 -9.671 1.00 97.12 87 GLY A C 1
ATOM 698 O O . GLY A 1 87 ? 1.966 -17.919 -10.516 1.00 97.12 87 GLY A O 1
ATOM 699 N N . ASP A 1 88 ? 0.077 -17.754 -9.302 1.00 97.62 88 ASP A N 1
ATOM 700 C CA . ASP A 1 88 ? -0.196 -16.363 -9.690 1.00 97.62 88 ASP A CA 1
ATOM 701 C C . ASP A 1 88 ? 0.854 -15.415 -9.086 1.00 97.62 88 ASP A C 1
ATOM 703 O O . ASP A 1 88 ? 1.623 -15.780 -8.199 1.00 97.62 88 ASP A O 1
ATOM 707 N N . GLY A 1 89 ? 0.913 -14.174 -9.565 1.00 95.19 89 GLY A N 1
ATOM 708 C CA . GLY A 1 89 ? 1.835 -13.172 -9.038 1.00 95.19 89 GLY A CA 1
ATOM 709 C C . GLY A 1 89 ? 1.135 -11.852 -8.777 1.00 95.19 89 GLY A C 1
ATOM 710 O O . GLY A 1 89 ? 0.445 -11.329 -9.653 1.00 95.19 89 GLY A O 1
ATOM 711 N N . VAL A 1 90 ? 1.372 -11.279 -7.600 1.00 94.94 90 VAL A N 1
ATOM 712 C CA . VAL A 1 90 ? 1.057 -9.879 -7.312 1.00 94.94 90 VAL A CA 1
ATOM 713 C C . VAL A 1 90 ? 2.353 -9.106 -7.115 1.00 94.94 90 VAL A C 1
ATOM 715 O O . VAL A 1 90 ? 3.293 -9.572 -6.467 1.00 94.94 90 VAL A O 1
ATOM 718 N N . VAL A 1 91 ? 2.406 -7.923 -7.723 1.00 95.69 91 VAL A N 1
ATOM 719 C CA . VAL A 1 91 ? 3.579 -7.052 -7.702 1.00 95.69 91 VAL A CA 1
ATOM 720 C C . 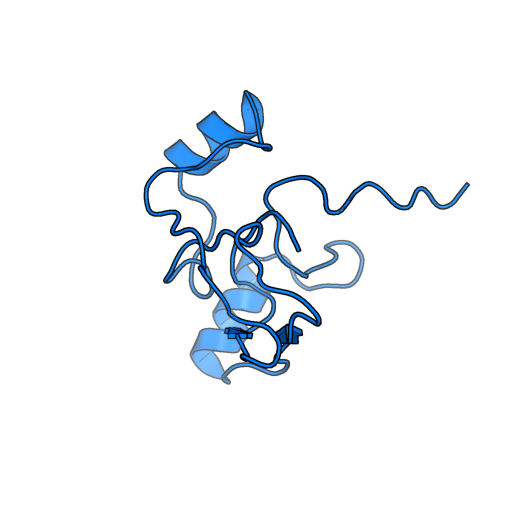VAL A 1 91 ? 3.160 -5.682 -7.232 1.00 95.69 91 VAL A C 1
ATOM 722 O O . VAL A 1 91 ? 2.215 -5.094 -7.759 1.00 95.69 91 VAL A O 1
ATOM 725 N N . TYR A 1 92 ? 3.888 -5.159 -6.260 1.00 94.81 92 TYR A N 1
ATOM 726 C CA . TYR A 1 92 ? 3.654 -3.829 -5.731 1.00 94.81 92 TYR A CA 1
ATOM 727 C C . TYR A 1 92 ? 4.956 -3.200 -5.256 1.00 94.81 92 TYR A C 1
ATOM 729 O O . TYR A 1 92 ? 5.991 -3.849 -5.134 1.00 94.81 92 TYR A O 1
ATOM 737 N N . ILE A 1 93 ? 4.910 -1.893 -5.034 1.00 94.06 93 ILE A N 1
ATOM 738 C CA . ILE A 1 93 ? 6.034 -1.125 -4.506 1.00 94.06 93 ILE A CA 1
ATOM 739 C C . ILE A 1 93 ? 5.891 -0.990 -2.990 1.00 94.06 93 ILE A C 1
ATOM 741 O O . ILE A 1 93 ? 4.774 -0.963 -2.471 1.00 94.06 93 ILE A O 1
ATOM 745 N N . MET A 1 94 ? 7.018 -0.834 -2.293 1.00 90.69 94 MET A N 1
ATOM 746 C CA . MET A 1 94 ? 7.090 -0.872 -0.823 1.00 90.69 94 MET A CA 1
ATOM 747 C C . MET A 1 94 ? 6.094 0.018 -0.046 1.00 90.69 94 MET A C 1
ATOM 749 O O . MET A 1 94 ? 5.664 -0.397 1.028 1.00 90.69 94 MET A O 1
ATOM 753 N N . PRO A 1 95 ? 5.690 1.225 -0.505 1.00 92.62 95 PRO A N 1
ATOM 754 C CA . PRO A 1 95 ? 4.800 2.075 0.288 1.00 92.62 95 PRO A CA 1
ATOM 755 C C . PRO A 1 95 ? 3.318 1.693 0.181 1.00 92.62 95 PRO A C 1
ATOM 757 O O . PRO A 1 95 ? 2.481 2.424 0.718 1.00 92.62 95 PRO A O 1
ATOM 760 N N . ILE A 1 96 ? 2.959 0.609 -0.519 1.00 95.00 96 ILE A N 1
ATOM 761 C CA . ILE A 1 96 ? 1.568 0.160 -0.536 1.00 95.00 96 ILE A CA 1
ATOM 762 C C . ILE A 1 96 ? 1.154 -0.315 0.861 1.00 95.00 96 ILE A C 1
ATOM 764 O O . ILE A 1 96 ? 1.860 -1.076 1.521 1.00 95.00 96 ILE A O 1
ATOM 768 N N . LEU A 1 97 ? 0.004 0.167 1.317 1.00 95.12 97 LEU A N 1
ATOM 769 C CA . LEU A 1 97 ? -0.616 -0.280 2.553 1.00 95.12 97 LEU A CA 1
ATOM 770 C C . LEU A 1 97 ? -1.296 -1.626 2.301 1.00 95.12 97 LEU A C 1
ATOM 772 O O . LEU A 1 97 ? -2.162 -1.726 1.423 1.00 95.12 97 LEU A O 1
ATOM 776 N N . HIS A 1 98 ? -0.886 -2.644 3.049 1.00 95.06 98 HIS A N 1
ATOM 777 C CA . HIS A 1 98 ? -1.352 -4.014 2.885 1.00 95.06 98 HIS A CA 1
ATOM 778 C C . HIS A 1 98 ? -1.366 -4.775 4.221 1.00 95.06 98 HIS A C 1
ATOM 780 O O . HIS A 1 98 ? -0.804 -4.315 5.215 1.00 95.06 98 HIS A O 1
ATOM 786 N N . TRP A 1 99 ? -2.058 -5.911 4.250 1.00 93.88 99 TRP A N 1
ATOM 787 C CA . TRP A 1 99 ? -2.218 -6.783 5.416 1.00 93.88 99 TRP A CA 1
ATOM 788 C C . TRP A 1 99 ? -2.342 -8.243 4.968 1.00 93.88 99 TRP A C 1
ATOM 790 O O . TRP A 1 99 ? -2.876 -8.502 3.894 1.00 93.88 99 TRP A O 1
ATOM 800 N N . GLY A 1 100 ? -1.866 -9.189 5.782 1.00 85.69 100 GLY A N 1
ATOM 801 C CA . GLY A 1 100 ? -1.935 -10.619 5.465 1.00 85.69 100 GLY A CA 1
ATOM 802 C C . GLY A 1 100 ? -0.920 -11.048 4.402 1.00 85.69 100 GLY A C 1
ATOM 803 O O . GLY A 1 100 ? -1.292 -11.719 3.446 1.00 85.69 100 GLY A O 1
ATOM 804 N N . SER A 1 101 ? 0.343 -10.630 4.559 1.00 68.19 101 SER A N 1
ATOM 805 C CA . SER A 1 101 ? 1.485 -11.042 3.725 1.00 68.19 101 SER A CA 1
ATOM 806 C C . SER A 1 101 ? 2.456 -11.940 4.484 1.00 68.19 101 SER A C 1
ATOM 808 O O . SER A 1 101 ? 2.490 -11.877 5.733 1.00 68.19 101 SER A O 1
#

Sequence (101 aa):
DHGTGGHREWHRDLYPPYCAPLRGYLDDILENGPRYVQWNIPLYDDDVLWVVPGSHVRVNTPEEDAQFGKDDQVPVSGGIQTHLKAGDGVVYIMPILHWGS

pLDDT: mean 87.72, std 14.28, range [33.41, 97.94]

Foldseek 3Di:
DPDPPDLAFWDFLDDPVPDDDLQVVLVCCVVPNFDDKDKDAAQAFDFQKKWQPPQSNDDDDPQLVVCVVPPRNDDDVNIDTDGDGHGDIDMDGRRITMHRD

Secondary structure (DSSP, 8-state):
------TTSSB-S--GGGS--HHHHHHHHHHH----EEEE--SS-B---EE-TTGGGSPPPHHHHHHHTT-SSS--TT-EE--BPTT--EEEETT--EE--

Radius of gyration: 14.11 Å; chains: 1; bounding box: 29×35×32 Å